Protein AF-A0A9E2MYI3-F1 (afdb_monomer)

Solvent-accessible surface area (backbone atoms only — not comparable to full-atom values): 7803 Å² total; per-residue (Å²): 130,59,29,40,35,38,33,32,34,48,13,27,78,49,72,63,44,48,52,52,50,54,51,47,65,74,38,48,89,79,29,52,48,37,41,36,25,9,64,45,58,77,42,52,39,56,53,55,33,52,78,67,75,42,50,68,44,79,36,90,41,32,63,81,67,79,95,44,71,67,46,52,48,50,22,28,54,52,51,34,52,48,46,69,73,67,62,41,61,31,40,39,23,27,46,71,66,26,36,47,43,46,35,54,32,26,62,79,68,72,35,45,55,44,69,51,87,66,73,74,78,79,74,58,95,58,56,75,65,59,48,53,51,51,51,50,53,48,59,63,44,49,82,57,80

Radius of gyration: 14.53 Å; Cα contacts (8 Å, |Δi|>4): 259; chains: 1; bounding box: 38×28×34 Å

Nearest PDB structures (foldseek):
  3ot5-assembly6_B-3  TM=6.988E-01  e=1.688E-05  Listeria monocytogenes EGD-e
  6y6g-assembly1_A  TM=6.464E-01  e=3.184E-03  Salmonella enterica subsp. enterica serovar Typhimurium str. LT2
  7ya2-assembly1_A  TM=6.350E-01  e=7.546E-03  Staphylococcus aureus subsp. aureus str. Newman
  7ya2-assembly1_F  TM=6.067E-01  e=2.754E-02  Staphylococcus aureus subsp. aureus str. Newman
  5h98-assembly1_A  TM=4.226E-01  e=2.239E-01  Geobacter metallireducens GS-15

Structure (mmCIF, N/CA/C/O backbone):
data_AF-A0A9E2MYI3-F1
#
_entry.id   AF-A0A9E2MYI3-F1
#
loop_
_atom_site.group_PDB
_atom_site.id
_atom_site.type_symbol
_atom_site.label_atom_id
_atom_site.label_alt_id
_atom_site.label_comp_id
_atom_site.label_asym_id
_atom_site.label_entity_id
_atom_site.label_seq_id
_atom_site.pdbx_PDB_ins_code
_atom_site.Cartn_x
_atom_site.Cartn_y
_atom_site.Cartn_z
_atom_site.occupancy
_atom_site.B_iso_or_equiv
_atom_site.auth_seq_id
_atom_site.auth_comp_id
_atom_site.auth_asym_id
_atom_site.auth_atom_id
_atom_site.pdbx_PDB_model_num
ATOM 1 N N . MET A 1 1 ? -13.065 3.740 16.887 1.00 69.31 1 MET A N 1
ATOM 2 C CA . MET A 1 1 ? -13.475 3.071 15.630 1.00 69.31 1 MET A CA 1
ATOM 3 C C . MET A 1 1 ? -12.284 2.277 15.106 1.00 69.31 1 MET A C 1
ATOM 5 O O . MET A 1 1 ? -11.173 2.769 15.255 1.00 69.31 1 MET A O 1
ATOM 9 N N . ARG A 1 2 ? -12.461 1.051 14.590 1.00 92.88 2 ARG A N 1
ATOM 10 C CA . ARG A 1 2 ? -11.326 0.261 14.070 1.00 92.88 2 ARG A CA 1
ATOM 11 C C . ARG A 1 2 ? -10.894 0.809 12.697 1.00 92.88 2 ARG A C 1
ATOM 13 O O . ARG A 1 2 ? -11.771 1.112 11.889 1.00 92.88 2 ARG A O 1
ATOM 20 N N . LYS A 1 3 ? -9.586 0.930 12.441 1.00 98.12 3 LYS A N 1
ATOM 21 C CA . LYS A 1 3 ? -9.013 1.465 11.189 1.00 98.12 3 LYS A CA 1
ATOM 22 C C . LYS A 1 3 ? -8.354 0.376 10.341 1.00 98.12 3 LYS A C 1
ATOM 24 O O . LYS A 1 3 ? -7.614 -0.454 10.877 1.00 98.12 3 LYS A O 1
ATOM 29 N N . ILE A 1 4 ? -8.599 0.413 9.031 1.00 98.44 4 ILE A N 1
ATOM 30 C CA . ILE A 1 4 ? -8.013 -0.481 8.025 1.00 98.44 4 ILE A CA 1
ATOM 31 C C . ILE A 1 4 ? -7.248 0.363 7.003 1.00 98.44 4 ILE A C 1
ATOM 33 O O . ILE A 1 4 ? -7.798 1.312 6.440 1.00 98.44 4 ILE A O 1
ATOM 37 N N . ILE A 1 5 ? -5.989 0.002 6.747 1.00 98.69 5 ILE A N 1
ATOM 38 C CA . ILE A 1 5 ? -5.199 0.574 5.654 1.00 98.69 5 ILE A CA 1
ATOM 39 C C . ILE A 1 5 ? -5.010 -0.478 4.572 1.00 98.69 5 ILE A C 1
ATOM 41 O O . ILE A 1 5 ? -4.459 -1.542 4.842 1.00 98.69 5 ILE A O 1
ATOM 45 N N . TYR A 1 6 ? -5.409 -0.153 3.346 1.00 98.69 6 TYR A N 1
ATOM 46 C CA . TYR A 1 6 ? -5.087 -0.942 2.160 1.00 98.69 6 TYR A CA 1
ATOM 47 C C . TYR A 1 6 ? -3.873 -0.333 1.460 1.00 98.69 6 TYR A C 1
ATOM 49 O O . TYR A 1 6 ? -3.855 0.878 1.248 1.00 98.69 6 TYR A O 1
ATOM 57 N N . ILE A 1 7 ? -2.879 -1.136 1.071 1.00 98.50 7 ILE A N 1
ATOM 58 C CA . ILE A 1 7 ? -1.728 -0.658 0.283 1.00 98.50 7 ILE A CA 1
ATOM 59 C C . ILE A 1 7 ? -1.585 -1.453 -1.011 1.00 98.50 7 ILE A C 1
ATOM 61 O O . ILE A 1 7 ? -1.496 -2.679 -0.980 1.00 98.50 7 ILE A O 1
ATOM 65 N N . VAL A 1 8 ? -1.491 -0.747 -2.142 1.00 97.25 8 VAL A N 1
ATOM 66 C CA . VAL A 1 8 ? -1.198 -1.316 -3.468 1.00 97.25 8 VAL A CA 1
ATOM 67 C C . VAL A 1 8 ? -0.094 -0.523 -4.170 1.00 97.25 8 VAL A C 1
ATOM 69 O O . VAL A 1 8 ? -0.045 0.697 -4.078 1.00 97.25 8 VAL A O 1
ATOM 72 N N . THR A 1 9 ? 0.836 -1.184 -4.866 1.00 95.31 9 THR A N 1
ATOM 73 C CA . THR A 1 9 ? 2.027 -0.495 -5.401 1.00 95.31 9 THR A CA 1
ATOM 74 C C . THR A 1 9 ? 1.717 0.539 -6.478 1.00 95.31 9 THR A C 1
ATOM 76 O O . THR A 1 9 ? 2.373 1.570 -6.513 1.00 95.31 9 THR A O 1
ATOM 79 N N . GLN A 1 10 ? 0.731 0.302 -7.341 1.00 94.69 10 GLN A N 1
ATOM 80 C CA . GLN A 1 10 ? 0.407 1.202 -8.451 1.00 94.69 10 GLN A CA 1
ATOM 81 C C . GLN A 1 10 ? -1.014 1.743 -8.342 1.00 94.69 10 GLN A C 1
ATOM 83 O O . GLN A 1 10 ? -1.913 1.047 -7.870 1.00 94.69 10 GLN A O 1
ATOM 88 N N . SER A 1 11 ? -1.219 2.944 -8.872 1.00 95.75 11 SER A N 1
ATOM 89 C CA . SER A 1 11 ? -2.492 3.666 -8.916 1.00 95.75 11 SER A CA 1
ATOM 90 C C . SER A 1 11 ? -3.228 3.569 -10.261 1.00 95.75 11 SER A C 1
ATOM 92 O O . SER A 1 11 ? -4.238 4.254 -10.459 1.00 95.75 11 SER A O 1
ATOM 94 N N . GLU A 1 12 ? -2.765 2.711 -11.179 1.00 94.19 12 GLU A N 1
ATOM 95 C CA . GLU A 1 12 ? -3.552 2.328 -12.358 1.00 94.19 12 GLU A CA 1
ATOM 96 C C . GLU A 1 12 ? -4.856 1.643 -11.953 1.00 94.19 12 GLU A C 1
ATOM 98 O O . GLU A 1 12 ? -5.033 1.224 -10.811 1.00 94.19 12 GLU A O 1
ATOM 103 N N . PHE A 1 13 ? -5.794 1.520 -12.888 1.00 93.00 13 PHE A N 1
ATOM 104 C CA . PHE A 1 13 ? -7.040 0.816 -12.613 1.00 93.00 13 PHE A CA 1
ATOM 105 C C . PHE A 1 13 ? -7.059 -0.551 -13.295 1.00 93.00 13 PHE A C 1
ATOM 107 O O . PHE A 1 13 ? -7.563 -0.683 -14.408 1.00 93.00 13 PHE A O 1
ATOM 114 N N . GLY A 1 14 ? -6.487 -1.543 -12.605 1.00 90.50 14 GLY A N 1
ATOM 115 C CA . GLY A 1 14 ? -6.489 -2.958 -12.977 1.00 90.50 14 GLY A CA 1
ATOM 116 C C . GLY A 1 14 ? -7.207 -3.837 -11.945 1.00 90.50 14 GLY A C 1
ATOM 117 O O . GLY A 1 14 ? -7.930 -3.342 -11.078 1.00 90.50 14 GLY A O 1
ATOM 118 N N . GLY A 1 15 ? -7.006 -5.156 -12.027 1.00 90.62 15 GLY A N 1
ATOM 119 C CA . GLY A 1 15 ? -7.689 -6.134 -11.168 1.00 90.62 15 GLY A CA 1
ATOM 120 C C . GLY A 1 15 ? -7.427 -5.931 -9.671 1.00 90.62 15 GLY A C 1
ATOM 121 O O . GLY A 1 15 ? -8.374 -5.857 -8.888 1.00 90.62 15 GLY A O 1
ATOM 122 N N . ALA A 1 16 ? -6.161 -5.752 -9.282 1.00 93.25 16 ALA A N 1
ATOM 123 C CA . ALA A 1 16 ? -5.786 -5.533 -7.884 1.00 93.25 16 ALA A CA 1
ATOM 124 C C . ALA A 1 16 ? -6.410 -4.248 -7.314 1.00 93.25 16 ALA A C 1
ATOM 126 O O . ALA A 1 16 ? -6.957 -4.254 -6.214 1.00 93.25 16 ALA A O 1
ATOM 127 N N . GLN A 1 17 ? -6.373 -3.149 -8.070 1.00 96.38 17 GLN A N 1
ATOM 128 C CA . GLN A 1 17 ? -6.908 -1.856 -7.641 1.00 96.38 17 GLN A CA 1
ATOM 129 C C . GLN A 1 17 ? -8.435 -1.834 -7.626 1.00 96.38 17 GLN A C 1
ATOM 131 O O . GLN A 1 17 ? -9.021 -1.209 -6.743 1.00 96.38 17 GLN A O 1
ATOM 136 N N . LYS A 1 18 ? -9.088 -2.550 -8.553 1.00 96.69 18 LYS A N 1
ATOM 137 C CA . LYS A 1 18 ? -10.533 -2.782 -8.494 1.00 96.69 18 LYS A CA 1
ATOM 138 C C . LYS A 1 18 ? -10.899 -3.528 -7.210 1.00 96.69 18 LYS A C 1
ATOM 140 O O . LYS A 1 18 ? -11.776 -3.072 -6.491 1.00 96.69 18 LYS A O 1
ATOM 145 N N . ASN A 1 19 ? -10.186 -4.606 -6.880 1.00 96.94 19 ASN A N 1
ATOM 146 C CA . ASN A 1 19 ? -10.433 -5.350 -5.647 1.00 96.94 19 ASN A CA 1
ATOM 147 C C . ASN A 1 19 ? -10.247 -4.481 -4.389 1.00 96.94 19 ASN A C 1
ATOM 149 O O . ASN A 1 19 ? -11.099 -4.509 -3.507 1.00 96.94 19 ASN A O 1
ATOM 153 N N . VAL A 1 20 ? -9.189 -3.662 -4.331 1.00 97.94 20 VAL A N 1
ATOM 154 C CA . VAL A 1 20 ? -8.987 -2.692 -3.237 1.00 97.94 20 VAL A CA 1
ATOM 155 C C . VAL A 1 20 ? -10.154 -1.707 -3.136 1.00 97.94 20 VAL A C 1
ATOM 157 O O . VAL A 1 20 ? -10.637 -1.449 -2.037 1.00 97.94 20 VAL A O 1
ATOM 160 N N . LEU A 1 21 ? -10.623 -1.163 -4.264 1.00 98.44 21 LEU A N 1
ATOM 161 C CA . LEU A 1 21 ? -11.760 -0.240 -4.288 1.00 98.44 21 LEU A CA 1
ATOM 162 C C . LEU A 1 21 ? -13.046 -0.912 -3.788 1.00 98.44 21 LEU A C 1
ATOM 164 O O . LEU A 1 21 ? -13.734 -0.338 -2.946 1.00 98.44 21 LEU A O 1
ATOM 168 N N . ASP A 1 22 ? -13.346 -2.119 -4.270 1.00 98.31 22 ASP A N 1
ATOM 169 C CA . ASP A 1 22 ? -14.543 -2.874 -3.889 1.00 98.31 22 ASP A CA 1
ATOM 170 C C . ASP A 1 22 ? -14.545 -3.169 -2.375 1.00 98.31 22 ASP A C 1
ATOM 172 O O . ASP A 1 22 ? -15.548 -2.941 -1.694 1.00 98.31 22 ASP A O 1
ATOM 176 N N . LEU A 1 23 ? -13.397 -3.582 -1.820 1.00 98.06 23 LEU A N 1
ATOM 177 C CA . LEU A 1 23 ? -13.220 -3.778 -0.376 1.00 98.06 23 LEU A CA 1
ATOM 178 C C . LEU A 1 23 ? -13.403 -2.469 0.397 1.00 98.06 23 LEU A C 1
ATOM 180 O O . LEU A 1 23 ? -14.153 -2.419 1.373 1.00 98.06 23 LEU A O 1
ATOM 184 N N . ALA A 1 24 ? -12.758 -1.391 -0.048 1.00 98.25 24 ALA A N 1
ATOM 185 C CA . ALA A 1 24 ? -12.860 -0.102 0.617 1.00 98.25 24 ALA A CA 1
ATOM 186 C C . ALA A 1 24 ? -14.311 0.416 0.642 1.00 98.25 24 ALA A C 1
ATOM 188 O O . ALA A 1 24 ? -14.767 0.903 1.676 1.00 98.25 24 ALA A O 1
ATOM 189 N N . ILE A 1 25 ? -15.071 0.245 -0.448 1.00 98.31 25 ILE A N 1
ATOM 190 C CA . ILE A 1 25 ? -16.501 0.585 -0.504 1.00 98.31 25 ILE A CA 1
ATOM 191 C C . ILE A 1 25 ? -17.314 -0.272 0.470 1.00 98.31 25 ILE A C 1
ATOM 193 O O . ILE A 1 25 ? -18.142 0.270 1.204 1.00 98.31 25 ILE A O 1
ATOM 197 N N . ALA A 1 26 ? -17.075 -1.585 0.505 1.00 98.00 26 ALA A N 1
ATOM 198 C CA . ALA A 1 26 ? -17.812 -2.501 1.372 1.00 98.00 26 ALA A CA 1
ATOM 199 C C . ALA A 1 26 ? -17.608 -2.198 2.869 1.00 98.00 26 ALA A C 1
ATOM 201 O O . ALA A 1 26 ? -18.528 -2.370 3.672 1.00 98.00 26 ALA A O 1
ATOM 202 N N . PHE A 1 27 ? -16.418 -1.721 3.250 1.00 97.19 27 PHE A N 1
ATOM 203 C CA . PHE A 1 27 ? -16.039 -1.541 4.653 1.00 97.19 27 PHE A CA 1
ATOM 204 C C . PHE A 1 27 ? -16.086 -0.095 5.171 1.00 97.19 27 PHE A C 1
ATOM 206 O O . PHE A 1 27 ? -16.110 0.083 6.392 1.00 97.19 27 PHE A O 1
ATOM 213 N N . LYS A 1 28 ? -16.183 0.932 4.310 1.00 96.00 28 LYS A N 1
ATOM 214 C CA . LYS A 1 28 ? -16.134 2.355 4.729 1.00 96.00 28 LYS A CA 1
ATOM 215 C C . LYS A 1 28 ? -17.211 2.789 5.731 1.00 96.00 28 LYS A C 1
ATOM 217 O O . LYS A 1 28 ? -17.005 3.743 6.465 1.00 96.00 28 LYS A O 1
ATOM 222 N N . ASN A 1 29 ? -18.353 2.095 5.780 1.00 95.88 29 ASN A N 1
ATOM 223 C CA . ASN A 1 29 ? -19.441 2.405 6.722 1.00 95.88 29 ASN A CA 1
ATOM 224 C C . ASN A 1 29 ? -19.284 1.700 8.082 1.00 95.88 29 ASN A C 1
ATOM 226 O O . ASN A 1 29 ? -20.076 1.930 8.991 1.00 95.88 29 ASN A O 1
ATOM 230 N N . ARG A 1 30 ? -18.304 0.797 8.216 1.00 96.38 30 ARG A N 1
ATOM 231 C CA . ARG A 1 30 ? -18.057 -0.004 9.431 1.00 96.38 30 ARG A CA 1
ATOM 232 C C . ARG A 1 30 ? -16.691 0.279 10.058 1.00 96.38 30 ARG A C 1
ATOM 234 O O . ARG A 1 30 ? -16.499 0.028 11.247 1.00 96.38 30 ARG A O 1
ATOM 241 N N . TYR A 1 31 ? -15.749 0.775 9.264 1.00 97.44 31 TYR A N 1
ATOM 242 C CA . TYR A 1 31 ? -14.361 1.004 9.644 1.00 97.44 31 TYR A CA 1
ATOM 243 C C . TYR A 1 31 ? -13.875 2.348 9.110 1.00 97.44 31 TYR A C 1
ATOM 245 O O . TYR A 1 31 ? -14.356 2.826 8.086 1.00 97.44 31 TYR A O 1
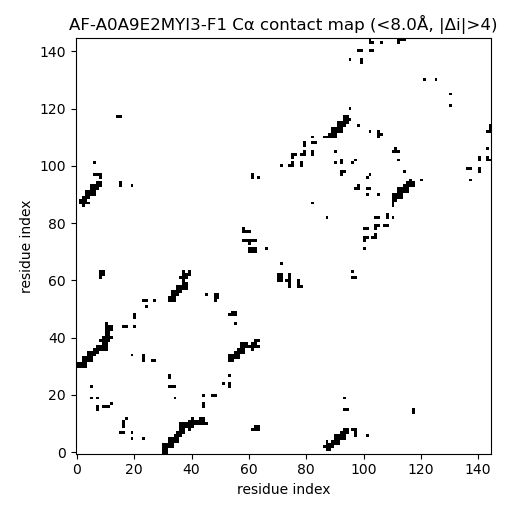ATOM 253 N N . ASP A 1 32 ? -12.874 2.921 9.776 1.00 97.88 32 ASP A N 1
ATOM 254 C CA . ASP A 1 32 ? -12.102 4.019 9.195 1.00 97.88 32 ASP A CA 1
ATOM 255 C C . ASP A 1 32 ? -11.179 3.429 8.121 1.00 97.88 32 ASP A C 1
ATOM 257 O O . ASP A 1 32 ? -10.269 2.657 8.437 1.00 97.88 32 ASP A O 1
ATOM 261 N N . VAL A 1 33 ? -11.465 3.709 6.851 1.00 98.44 33 VAL A N 1
ATOM 262 C CA . VAL A 1 33 ? -10.757 3.122 5.711 1.00 98.44 33 VAL A CA 1
ATOM 263 C C . VAL A 1 33 ? -9.862 4.163 5.057 1.00 98.44 33 VAL A C 1
ATOM 265 O O . VAL A 1 33 ? -10.334 5.216 4.628 1.00 98.44 33 VAL A O 1
ATOM 268 N N . LEU A 1 34 ? -8.584 3.815 4.904 1.00 98.69 34 LEU A N 1
ATOM 269 C CA . LEU A 1 34 ? -7.612 4.567 4.118 1.00 98.69 34 LEU A CA 1
ATOM 270 C C . LEU A 1 34 ? -6.983 3.656 3.061 1.00 98.69 34 LEU A C 1
ATOM 272 O O . LEU A 1 34 ? -6.522 2.557 3.364 1.00 98.69 34 LEU A O 1
ATOM 276 N N . VAL A 1 35 ? -6.915 4.131 1.820 1.00 98.75 35 VAL A N 1
ATOM 277 C CA . VAL A 1 35 ? -6.218 3.430 0.734 1.00 98.75 35 VAL A CA 1
ATOM 278 C C . VAL A 1 35 ? -4.953 4.189 0.352 1.00 98.75 35 VAL A C 1
ATOM 280 O O . VAL A 1 35 ? -5.010 5.354 -0.034 1.00 98.75 35 VAL A O 1
ATOM 283 N N . ALA A 1 36 ? -3.801 3.532 0.424 1.00 98.62 36 ALA A N 1
ATOM 284 C CA . ALA A 1 36 ? -2.526 4.096 0.019 1.00 98.62 36 ALA A CA 1
ATOM 285 C C . ALA A 1 36 ? -1.993 3.420 -1.250 1.00 98.62 36 ALA A C 1
ATOM 287 O O . ALA A 1 36 ? -2.024 2.195 -1.374 1.00 98.62 36 ALA A O 1
ATOM 288 N N . ALA A 1 37 ? -1.488 4.208 -2.199 1.00 98.31 37 ALA A N 1
ATOM 289 C CA . ALA A 1 37 ? -0.873 3.655 -3.401 1.00 98.31 37 ALA A CA 1
ATOM 290 C C . ALA A 1 37 ? 0.293 4.488 -3.921 1.00 98.31 37 ALA A C 1
ATOM 292 O O . ALA A 1 37 ? 0.397 5.680 -3.636 1.00 98.31 37 ALA A O 1
ATOM 293 N N . GLY A 1 38 ? 1.170 3.853 -4.695 1.00 97.06 38 GLY A N 1
ATOM 294 C CA . GLY A 1 38 ? 2.244 4.545 -5.395 1.00 97.06 38 GLY A CA 1
ATOM 295 C C . GLY A 1 38 ? 1.747 5.421 -6.553 1.00 97.06 38 GLY A C 1
ATOM 296 O O . GLY A 1 38 ? 0.651 5.209 -7.078 1.00 97.06 38 GLY A O 1
ATOM 297 N N . PRO A 1 39 ? 2.550 6.403 -6.992 1.00 95.06 39 PRO A N 1
ATOM 298 C CA . PRO A 1 39 ? 2.199 7.330 -8.072 1.00 95.06 39 PRO A CA 1
ATOM 299 C C . PRO A 1 39 ? 2.186 6.687 -9.467 1.00 95.06 39 PRO A C 1
ATOM 301 O O . PRO A 1 39 ? 1.603 7.245 -10.393 1.00 95.06 39 PRO A O 1
ATOM 304 N N . ASP A 1 40 ? 2.824 5.530 -9.644 1.00 94.12 40 ASP A N 1
ATOM 305 C CA . ASP A 1 40 ? 2.912 4.871 -10.949 1.00 94.12 40 ASP A CA 1
ATOM 306 C C . ASP A 1 40 ? 1.525 4.373 -11.390 1.00 94.12 40 ASP A C 1
ATOM 308 O O . ASP A 1 40 ? 0.777 3.831 -10.578 1.00 94.12 40 ASP A O 1
ATOM 312 N N . GLY A 1 41 ? 1.185 4.510 -12.676 1.00 90.00 41 GLY A N 1
ATOM 313 C CA . GLY A 1 41 ? -0.115 4.074 -13.214 1.00 90.00 41 GLY A CA 1
ATOM 314 C C . GLY A 1 41 ? -1.169 5.178 -13.388 1.00 90.00 41 GLY A C 1
ATOM 315 O O . GLY A 1 41 ? -2.327 4.889 -13.677 1.00 90.00 41 GLY A O 1
ATOM 316 N N . GLY A 1 42 ? -0.788 6.4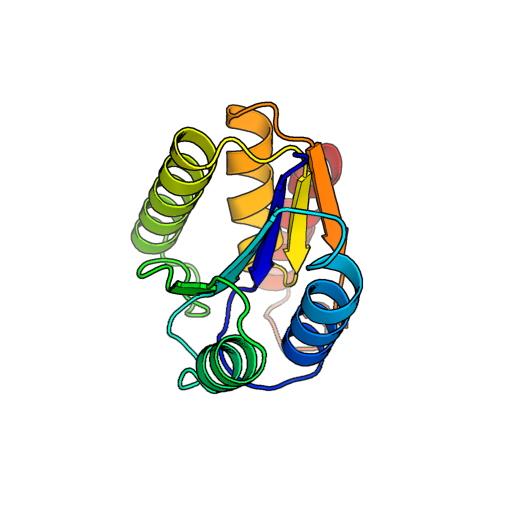50 -13.246 1.00 92.44 42 GLY A N 1
ATOM 317 C CA . GLY A 1 42 ? -1.610 7.581 -13.694 1.00 92.44 42 GLY A CA 1
ATOM 318 C C . GLY A 1 42 ? -2.786 7.955 -12.784 1.00 92.44 42 GLY A C 1
ATOM 319 O O . GLY A 1 42 ? -3.653 8.716 -13.203 1.00 92.44 42 GLY A O 1
ATOM 320 N N . GLY A 1 43 ? -2.851 7.442 -11.550 1.00 95.50 43 GLY A N 1
ATOM 321 C CA . GLY A 1 43 ? -3.738 7.976 -10.507 1.00 95.50 43 GLY A CA 1
ATOM 322 C C . GLY A 1 43 ? -5.234 7.672 -10.653 1.00 95.50 43 GLY A C 1
ATOM 323 O O . GLY A 1 43 ? -6.041 8.189 -9.877 1.00 95.50 43 GLY A O 1
ATOM 324 N N . LYS A 1 44 ? -5.646 6.826 -11.607 1.00 97.44 44 LYS A N 1
ATOM 325 C CA . LYS A 1 44 ? -7.068 6.510 -11.850 1.00 97.44 44 LYS A CA 1
ATOM 326 C C . LYS A 1 44 ? -7.747 5.857 -10.638 1.00 97.44 44 LYS A C 1
ATOM 328 O O . LYS A 1 44 ? -8.941 6.078 -10.425 1.00 97.44 44 LYS A O 1
ATOM 333 N N . LEU A 1 45 ? -7.000 5.103 -9.827 1.00 98.12 45 LEU A N 1
ATOM 334 C CA . LEU A 1 45 ? -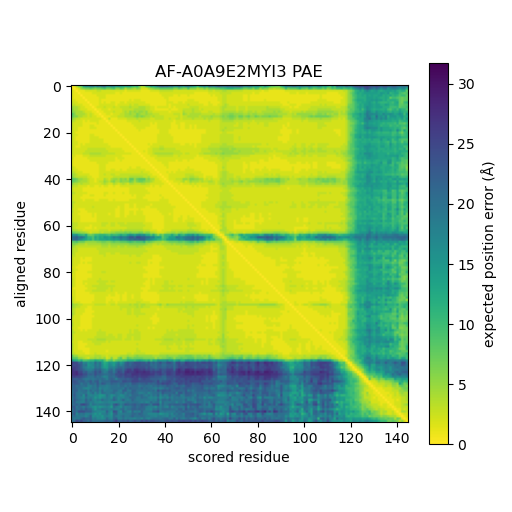7.474 4.590 -8.539 1.00 98.12 45 LEU A CA 1
ATOM 335 C C . LEU A 1 45 ? -7.874 5.729 -7.584 1.00 98.12 45 LEU A C 1
ATOM 337 O O . LEU A 1 45 ? -8.972 5.693 -7.036 1.00 98.12 45 LEU A O 1
ATOM 341 N N . PHE A 1 46 ? -7.034 6.758 -7.423 1.00 98.25 46 PHE A N 1
ATOM 342 C CA . PHE A 1 46 ? -7.312 7.882 -6.516 1.00 98.25 46 PHE A CA 1
ATOM 343 C C . PHE A 1 46 ? -8.569 8.644 -6.914 1.00 98.25 46 PHE A C 1
ATOM 345 O O . PHE A 1 46 ? -9.386 8.961 -6.053 1.00 98.25 46 PHE A O 1
ATOM 352 N N . LYS A 1 47 ? -8.775 8.854 -8.221 1.00 98.00 47 LYS A N 1
ATOM 353 C CA . LYS A 1 47 ? -10.008 9.465 -8.729 1.00 98.00 47 LYS A CA 1
ATOM 354 C C . LYS A 1 47 ? -11.243 8.672 -8.292 1.00 98.00 47 LYS A C 1
ATOM 356 O O . LYS A 1 47 ? -12.152 9.235 -7.699 1.00 98.00 47 LYS A O 1
ATOM 361 N N . ARG A 1 48 ? -11.240 7.348 -8.484 1.00 98.12 48 ARG A N 1
ATOM 362 C CA . ARG A 1 48 ? -12.376 6.497 -8.089 1.00 98.12 48 ARG A CA 1
ATOM 363 C C . ARG A 1 48 ? -12.594 6.436 -6.579 1.00 98.12 48 ARG A C 1
ATOM 365 O O . ARG A 1 48 ? -13.738 6.342 -6.142 1.00 98.12 48 ARG A O 1
ATOM 372 N N . LEU A 1 49 ? -11.525 6.477 -5.785 1.00 98.44 49 LEU A N 1
ATOM 373 C CA . LEU A 1 49 ? -11.626 6.558 -4.326 1.00 98.44 49 LEU A CA 1
ATOM 374 C C . LEU A 1 49 ? -12.268 7.883 -3.899 1.00 98.44 49 LEU A C 1
ATOM 376 O O . LEU A 1 49 ? -13.179 7.873 -3.071 1.00 98.44 49 LEU A O 1
ATOM 380 N N . ALA A 1 50 ? -11.857 8.996 -4.515 1.00 98.06 50 ALA A N 1
ATOM 381 C CA . ALA A 1 50 ? -12.443 10.314 -4.284 1.00 98.06 50 ALA A CA 1
ATOM 382 C C . ALA A 1 50 ? -13.932 10.359 -4.669 1.00 98.06 50 ALA A C 1
ATOM 384 O O . ALA A 1 50 ? -14.749 10.776 -3.849 1.00 98.06 50 ALA A O 1
ATOM 385 N N . ASP A 1 51 ? -14.299 9.835 -5.846 1.00 98.12 51 ASP A N 1
ATOM 386 C CA . ASP A 1 51 ? -15.696 9.741 -6.308 1.00 98.12 51 ASP A CA 1
ATOM 387 C C . ASP A 1 51 ? -16.578 8.955 -5.312 1.00 98.12 51 ASP A C 1
ATOM 389 O O . ASP A 1 51 ? -17.768 9.225 -5.15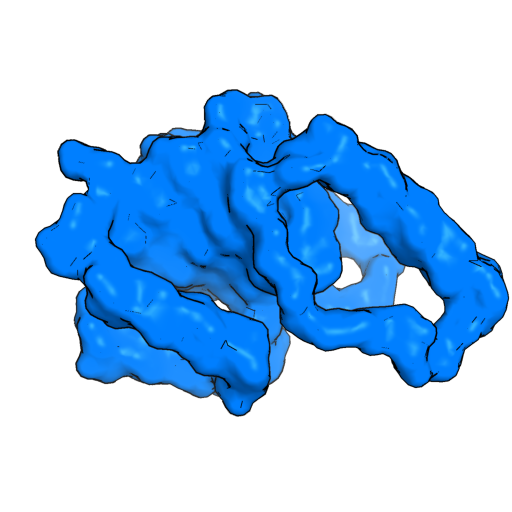5 1.00 98.12 51 ASP A O 1
ATOM 393 N N . ASN A 1 52 ? -15.981 8.004 -4.583 1.00 97.88 52 ASN A N 1
ATOM 394 C CA . ASN A 1 52 ? -16.648 7.189 -3.566 1.00 97.88 52 ASN A CA 1
ATOM 395 C C . ASN A 1 52 ? -16.519 7.730 -2.131 1.00 97.88 52 ASN A C 1
ATOM 397 O O . ASN A 1 52 ? -16.978 7.058 -1.196 1.00 97.88 52 ASN A O 1
ATOM 401 N N . LYS A 1 53 ? -15.935 8.923 -1.945 1.00 97.88 53 LYS A N 1
ATOM 402 C CA . LYS A 1 53 ? -15.679 9.563 -0.641 1.00 97.88 53 LYS A CA 1
ATOM 403 C C . LYS A 1 53 ? -14.855 8.681 0.309 1.00 97.88 53 LYS A C 1
ATOM 405 O O . LYS A 1 53 ? -15.156 8.584 1.495 1.00 97.88 53 LYS A O 1
ATOM 410 N N . ILE A 1 54 ? -13.848 7.994 -0.225 1.00 98.25 54 ILE A N 1
ATOM 411 C CA . ILE A 1 54 ? -12.921 7.156 0.544 1.00 98.25 54 ILE A CA 1
ATOM 412 C C . ILE A 1 54 ? -11.611 7.917 0.733 1.00 98.25 54 ILE A C 1
ATOM 414 O O . ILE A 1 54 ? -11.074 8.472 -0.227 1.00 98.25 54 ILE A O 1
ATOM 418 N N . ASN A 1 55 ? -11.077 7.913 1.957 1.00 98.12 55 ASN A N 1
ATOM 419 C CA . ASN A 1 55 ? -9.782 8.522 2.237 1.00 98.12 55 ASN A CA 1
ATOM 420 C C . ASN A 1 55 ? -8.682 7.782 1.477 1.00 98.12 55 ASN A C 1
ATOM 422 O O . ASN A 1 55 ? -8.613 6.548 1.478 1.00 98.12 55 ASN A O 1
ATOM 426 N N . TRP A 1 56 ? -7.782 8.537 0.858 1.00 98.56 56 TRP A N 1
ATOM 427 C CA . TRP A 1 56 ? -6.665 7.968 0.125 1.00 98.56 56 TRP A CA 1
ATOM 428 C C . TRP A 1 56 ? -5.384 8.764 0.334 1.00 98.56 56 TRP A C 1
ATOM 430 O O . TRP A 1 56 ? -5.410 9.938 0.704 1.00 98.56 56 TRP A O 1
ATOM 440 N N . ARG A 1 57 ? -4.244 8.109 0.106 1.00 98.38 57 ARG A N 1
ATOM 441 C CA . ARG A 1 57 ? -2.930 8.745 0.182 1.00 98.38 57 ARG A CA 1
ATOM 442 C C . ARG A 1 57 ? -2.001 8.228 -0.904 1.00 98.38 57 ARG A C 1
ATOM 444 O O . ARG A 1 57 ? -1.852 7.026 -1.099 1.00 98.38 57 ARG A O 1
ATOM 451 N N . GLN A 1 58 ? -1.334 9.145 -1.588 1.00 98.38 58 GLN A N 1
ATOM 452 C CA . GLN A 1 58 ? -0.265 8.778 -2.504 1.00 98.38 58 GLN A CA 1
ATOM 453 C C . GLN A 1 58 ? 1.048 8.604 -1.727 1.00 98.38 58 GLN A C 1
ATOM 455 O O . GLN A 1 58 ? 1.435 9.492 -0.968 1.00 98.38 58 GLN A O 1
ATOM 460 N N . LEU A 1 59 ? 1.718 7.470 -1.928 1.00 97.81 59 LEU A N 1
ATOM 461 C CA . LEU A 1 59 ? 3.032 7.136 -1.373 1.00 97.81 59 LEU A CA 1
ATOM 462 C C . LEU A 1 59 ? 4.101 7.447 -2.417 1.00 97.81 59 LEU A C 1
ATOM 464 O O . LEU A 1 59 ? 4.229 6.727 -3.405 1.00 97.81 59 LEU A O 1
ATOM 468 N N . LYS A 1 60 ? 4.849 8.533 -2.231 1.00 96.44 60 LYS A N 1
ATOM 469 C CA . LYS A 1 60 ? 5.800 9.072 -3.213 1.00 96.44 60 LYS A CA 1
ATOM 470 C C . LYS A 1 60 ? 6.863 8.052 -3.641 1.00 96.44 60 LYS A C 1
ATOM 472 O O . LYS A 1 60 ? 7.279 8.062 -4.808 1.00 96.44 60 LYS A O 1
ATOM 477 N N . TRP A 1 61 ? 7.306 7.212 -2.707 1.00 96.31 61 TRP A N 1
ATOM 478 C CA . TRP A 1 61 ? 8.455 6.319 -2.873 1.00 96.31 61 TRP A CA 1
ATOM 479 C C . TRP A 1 61 ? 8.072 4.868 -3.149 1.00 96.31 61 TRP A C 1
ATOM 481 O O . TRP A 1 61 ? 8.922 4.087 -3.570 1.00 96.31 61 TRP A O 1
ATOM 491 N N . LEU A 1 62 ? 6.798 4.502 -2.997 1.00 95.56 62 LEU A N 1
ATOM 492 C CA . LEU A 1 62 ? 6.324 3.182 -3.399 1.00 95.56 62 LEU A CA 1
ATOM 493 C C . LEU A 1 62 ? 6.230 3.115 -4.930 1.00 95.56 62 LEU A C 1
ATOM 495 O O . LEU A 1 62 ? 5.225 3.496 -5.522 1.00 95.56 62 LEU A O 1
ATOM 499 N N . ARG A 1 63 ? 7.301 2.658 -5.579 1.00 93.62 63 ARG A N 1
ATOM 500 C CA . ARG A 1 63 ? 7.420 2.580 -7.043 1.00 93.62 63 ARG A CA 1
ATOM 501 C C . ARG A 1 63 ? 7.432 1.131 -7.524 1.00 93.62 63 ARG A C 1
ATOM 503 O O . ARG A 1 63 ? 7.900 0.237 -6.817 1.00 93.62 63 ARG A O 1
ATOM 510 N N . ARG A 1 64 ? 6.938 0.888 -8.742 1.00 86.31 64 ARG A N 1
ATOM 511 C CA . ARG A 1 64 ? 7.025 -0.426 -9.409 1.00 86.31 64 ARG A CA 1
ATOM 512 C C . ARG A 1 64 ? 8.400 -0.687 -10.024 1.00 86.31 64 ARG A C 1
ATOM 514 O O . ARG A 1 64 ? 8.739 -1.854 -10.203 1.00 86.31 64 ARG A O 1
ATOM 521 N N . SER A 1 65 ? 9.142 0.364 -10.379 1.00 77.88 65 SER A N 1
ATOM 522 C CA . SER A 1 65 ? 10.413 0.299 -11.115 1.00 77.88 65 SER A CA 1
ATOM 523 C C . SER A 1 65 ? 11.404 -0.741 -10.568 1.00 77.88 65 SER A C 1
ATOM 525 O O . SER A 1 65 ? 11.344 -1.123 -9.398 1.00 77.88 65 SER A O 1
ATOM 527 N N . ALA A 1 66 ? 12.326 -1.189 -11.432 1.00 60.81 66 ALA A N 1
ATOM 528 C CA . ALA A 1 66 ? 13.346 -2.192 -11.115 1.00 60.81 66 ALA A CA 1
ATOM 529 C C . ALA A 1 66 ? 14.068 -1.892 -9.789 1.00 60.81 66 ALA A C 1
ATOM 531 O O . ALA A 1 66 ? 14.292 -0.730 -9.456 1.00 60.81 66 ALA A O 1
ATOM 532 N N . ALA A 1 67 ? 14.391 -2.955 -9.043 1.00 68.12 67 ALA A N 1
ATOM 533 C CA . ALA A 1 67 ? 14.855 -2.926 -7.655 1.00 68.12 67 ALA A CA 1
ATOM 534 C C . ALA A 1 67 ? 15.955 -1.878 -7.412 1.00 68.12 67 ALA A C 1
ATOM 536 O O . ALA A 1 67 ? 17.132 -2.122 -7.669 1.00 68.12 67 ALA A O 1
ATOM 537 N N . ASN A 1 68 ? 15.553 -0.713 -6.902 1.00 86.06 68 ASN A N 1
ATOM 538 C CA . ASN A 1 68 ? 16.446 0.342 -6.452 1.00 86.06 68 ASN A CA 1
ATOM 539 C C . ASN A 1 68 ? 16.400 0.356 -4.917 1.00 86.06 68 ASN A C 1
ATOM 541 O O . ASN A 1 68 ? 15.387 0.786 -4.355 1.00 86.06 68 ASN A O 1
ATOM 545 N N . PRO A 1 69 ? 17.473 -0.088 -4.235 1.00 88.50 69 PRO A N 1
ATOM 546 C CA . PRO A 1 69 ? 17.493 -0.200 -2.779 1.00 88.50 69 PRO A CA 1
ATOM 547 C C . PRO A 1 69 ? 17.181 1.109 -2.051 1.00 88.50 69 PRO A C 1
ATOM 549 O O . PRO A 1 69 ? 16.519 1.087 -1.018 1.00 88.50 69 PRO A O 1
ATOM 552 N N . PHE A 1 70 ? 17.610 2.252 -2.596 1.00 92.81 70 PHE A N 1
ATOM 553 C CA . PHE A 1 70 ? 17.348 3.556 -1.991 1.00 92.81 70 PHE A CA 1
ATOM 554 C C . PHE A 1 70 ? 15.863 3.928 -2.076 1.00 92.81 70 PHE A C 1
ATOM 556 O O . PHE A 1 70 ? 15.272 4.344 -1.082 1.00 92.81 70 PHE A O 1
ATOM 563 N N . ILE A 1 71 ? 15.233 3.727 -3.239 1.00 93.38 71 ILE A N 1
ATOM 564 C CA . ILE A 1 71 ? 13.795 3.988 -3.418 1.00 93.38 71 ILE A CA 1
ATOM 565 C C . ILE A 1 71 ? 12.969 3.046 -2.538 1.00 93.38 71 ILE A C 1
ATOM 567 O O . ILE A 1 71 ? 12.039 3.494 -1.873 1.00 93.38 71 ILE A O 1
ATOM 571 N N . ASP A 1 72 ? 13.335 1.764 -2.493 1.00 93.75 72 ASP A N 1
ATOM 572 C CA . ASP A 1 72 ? 12.653 0.771 -1.662 1.00 93.75 72 ASP A CA 1
ATOM 573 C C . ASP A 1 72 ? 12.792 1.093 -0.162 1.00 93.75 72 ASP A C 1
ATOM 575 O O . ASP A 1 72 ? 11.812 0.994 0.578 1.00 93.75 72 ASP A O 1
ATOM 579 N N . PHE A 1 73 ? 13.968 1.550 0.285 1.00 95.19 73 PHE A N 1
ATOM 580 C CA . PHE A 1 73 ? 14.178 2.011 1.660 1.00 95.19 73 PHE A CA 1
ATOM 581 C C . PHE A 1 73 ? 13.329 3.245 1.988 1.00 95.19 73 PHE A C 1
ATOM 583 O O . PHE A 1 73 ? 12.641 3.268 3.008 1.00 95.19 73 PHE A O 1
ATOM 590 N N . MET A 1 74 ? 13.299 4.244 1.102 1.00 97.50 74 MET A N 1
ATOM 591 C CA . MET A 1 74 ? 12.439 5.418 1.280 1.00 97.50 74 MET A CA 1
ATOM 592 C C . MET A 1 74 ? 10.950 5.041 1.286 1.00 97.50 74 MET A C 1
ATOM 594 O O . MET A 1 74 ? 10.181 5.600 2.067 1.00 97.50 74 MET A O 1
ATOM 598 N N . GLY A 1 75 ? 10.548 4.057 0.476 1.00 96.94 75 GLY A N 1
ATOM 599 C CA . GLY A 1 75 ? 9.200 3.489 0.480 1.00 96.94 75 GLY A CA 1
ATOM 600 C C . GLY A 1 75 ? 8.858 2.803 1.801 1.00 96.94 75 GLY A C 1
ATOM 601 O O . GLY A 1 75 ? 7.771 3.012 2.336 1.00 96.94 75 GLY A O 1
ATOM 602 N N . LEU A 1 76 ? 9.794 2.039 2.372 1.00 97.69 76 LEU A N 1
ATOM 603 C CA . LEU A 1 76 ? 9.633 1.442 3.697 1.00 97.69 76 LEU A CA 1
ATOM 604 C C . LEU A 1 76 ? 9.451 2.511 4.779 1.00 97.69 76 LEU A C 1
ATOM 606 O O . LEU A 1 76 ? 8.514 2.413 5.568 1.00 97.69 76 LEU A O 1
ATOM 610 N N . VAL A 1 77 ? 10.315 3.532 4.805 1.00 98.25 77 VAL A N 1
ATOM 611 C CA . VAL A 1 77 ? 10.235 4.639 5.776 1.00 98.25 77 VAL A CA 1
ATOM 612 C C . VAL A 1 77 ? 8.910 5.393 5.637 1.00 98.25 77 VAL A C 1
ATOM 614 O O . VAL A 1 77 ? 8.280 5.732 6.639 1.00 98.25 77 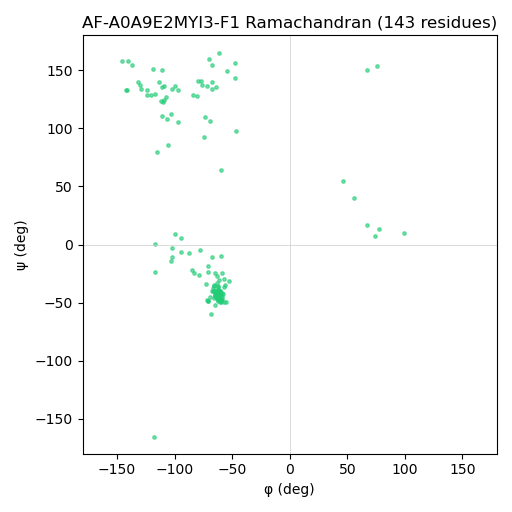VAL A O 1
ATOM 617 N N . GLU A 1 78 ? 8.447 5.616 4.407 1.00 98.31 78 GLU A N 1
ATOM 618 C CA . GLU A 1 78 ? 7.171 6.279 4.138 1.00 98.31 78 GLU A CA 1
ATOM 619 C C . GLU A 1 78 ? 5.976 5.458 4.649 1.00 98.31 78 GLU A C 1
ATOM 621 O O . GLU A 1 78 ? 5.093 6.008 5.315 1.00 98.31 78 GLU A O 1
ATOM 626 N N . ILE A 1 79 ? 5.965 4.142 4.405 1.00 98.56 79 ILE A N 1
ATOM 627 C CA . ILE A 1 79 ? 4.931 3.247 4.943 1.00 98.56 79 ILE A CA 1
ATOM 628 C C . ILE A 1 79 ? 5.014 3.203 6.473 1.00 98.56 79 ILE A C 1
ATOM 630 O O . ILE A 1 79 ? 3.988 3.306 7.138 1.00 98.56 79 ILE A O 1
ATOM 634 N N . LEU A 1 80 ? 6.211 3.115 7.055 1.00 98.50 80 LEU A N 1
ATOM 635 C CA . LEU A 1 80 ? 6.396 3.106 8.507 1.00 98.50 80 LEU A CA 1
ATOM 636 C C . LEU A 1 80 ? 5.828 4.378 9.151 1.00 98.50 80 LEU A C 1
ATOM 638 O O . LEU A 1 80 ? 5.055 4.301 10.106 1.00 98.50 80 LEU A O 1
ATOM 642 N N . SER A 1 81 ? 6.146 5.543 8.583 1.00 98.50 81 SER A N 1
ATOM 643 C CA . SER A 1 81 ? 5.605 6.832 9.019 1.00 98.50 81 SER A CA 1
ATOM 644 C C . SER A 1 81 ? 4.077 6.866 8.930 1.00 98.50 81 SER A C 1
ATOM 646 O O . SER A 1 81 ? 3.413 7.340 9.857 1.00 98.50 81 SER A O 1
ATOM 648 N N . LEU A 1 82 ? 3.504 6.314 7.853 1.00 98.56 82 LEU A N 1
ATOM 649 C CA . LEU A 1 82 ? 2.056 6.185 7.707 1.00 98.56 82 LEU A CA 1
ATOM 650 C C . LEU A 1 82 ? 1.448 5.344 8.835 1.00 98.56 82 LEU A C 1
ATOM 652 O O . LEU A 1 82 ? 0.487 5.784 9.461 1.00 98.56 82 LEU A O 1
ATOM 656 N N . LEU A 1 83 ? 2.007 4.166 9.119 1.00 98.50 83 LEU A N 1
ATOM 657 C CA . LEU A 1 83 ? 1.484 3.265 10.149 1.00 98.50 83 LEU A CA 1
ATOM 658 C C . LEU A 1 83 ? 1.612 3.859 11.558 1.00 98.50 83 LEU A C 1
ATOM 660 O O . LEU A 1 83 ? 0.672 3.753 12.344 1.00 98.50 83 LEU A O 1
ATOM 664 N N . ILE A 1 84 ? 2.723 4.537 11.864 1.00 98.19 84 ILE A N 1
ATOM 665 C CA . ILE A 1 84 ? 2.932 5.216 13.155 1.00 98.19 84 ILE A CA 1
ATOM 666 C C . ILE A 1 84 ? 1.915 6.345 13.353 1.00 98.19 84 ILE A C 1
ATOM 668 O O . ILE A 1 84 ? 1.374 6.505 14.451 1.00 98.19 84 ILE A O 1
ATOM 672 N N . LYS A 1 85 ? 1.650 7.124 12.296 1.00 98.06 85 LYS A N 1
ATOM 673 C CA . LYS A 1 85 ? 0.707 8.246 12.339 1.00 98.06 85 LYS A CA 1
ATOM 674 C C . LYS A 1 85 ? -0.739 7.771 12.450 1.00 98.06 85 LYS A C 1
ATOM 676 O O . LYS A 1 85 ? -1.490 8.278 13.276 1.00 98.06 85 LYS A O 1
ATOM 681 N N . GLU A 1 86 ? -1.133 6.825 11.604 1.00 98.00 86 GLU A N 1
ATOM 682 C CA . GLU A 1 86 ? -2.531 6.410 11.473 1.00 98.00 86 GLU A CA 1
ATOM 683 C C . GLU A 1 86 ? -2.943 5.350 12.502 1.00 98.00 86 GLU A C 1
ATOM 685 O O . GLU A 1 86 ? -4.134 5.220 12.780 1.00 98.00 86 GLU A O 1
ATOM 690 N N . ARG A 1 87 ? -1.978 4.603 13.061 1.00 97.44 87 ARG A N 1
ATOM 691 C CA . ARG A 1 87 ? -2.173 3.520 14.044 1.00 97.44 87 ARG A CA 1
ATOM 692 C C . ARG A 1 87 ? -3.307 2.552 13.661 1.00 97.44 87 ARG A C 1
ATOM 694 O O . ARG A 1 87 ? -4.246 2.365 14.440 1.00 97.44 87 ARG A O 1
ATOM 701 N N . PRO A 1 88 ? -3.274 1.955 12.455 1.00 98.19 88 PRO A N 1
ATOM 702 C CA . PRO A 1 88 ? -4.342 1.072 12.006 1.00 98.19 88 PRO A CA 1
ATOM 703 C C . PRO A 1 88 ? -4.404 -0.219 12.825 1.00 98.19 88 PRO A C 1
ATOM 705 O O . PRO A 1 88 ? -3.404 -0.704 13.348 1.00 98.19 88 PRO A O 1
ATOM 708 N N . ASN A 1 89 ? -5.587 -0.829 12.874 1.00 98.25 89 ASN A N 1
ATOM 709 C CA . ASN A 1 89 ? -5.755 -2.158 1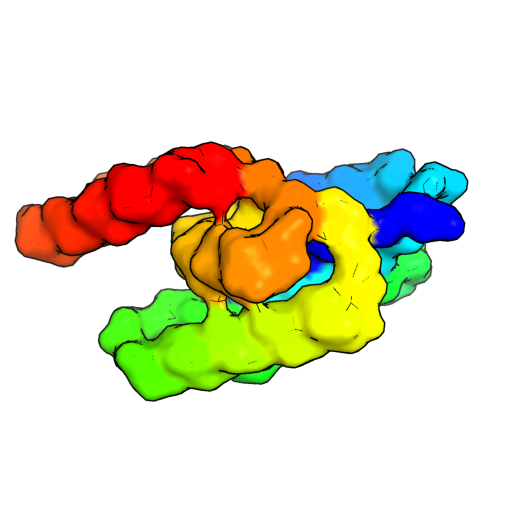3.460 1.00 98.25 89 ASN A CA 1
ATOM 710 C C . ASN A 1 89 ? -5.416 -3.275 12.468 1.00 98.25 89 ASN A C 1
ATOM 712 O O . ASN A 1 89 ? -5.115 -4.387 12.897 1.00 98.25 89 ASN A O 1
ATOM 716 N N . LEU A 1 90 ? -5.511 -2.984 11.168 1.00 98.19 90 LEU A N 1
ATOM 717 C CA . LEU A 1 90 ? -5.263 -3.921 10.082 1.00 98.19 90 LEU A CA 1
ATOM 718 C C . LEU A 1 90 ? -4.564 -3.216 8.916 1.00 98.19 90 LEU A C 1
ATOM 720 O O . LEU A 1 90 ? -5.007 -2.158 8.465 1.00 98.19 90 LEU A O 1
ATOM 724 N N . LEU A 1 91 ? -3.511 -3.846 8.412 1.00 98.56 91 LEU A N 1
ATOM 725 C CA . LEU A 1 91 ? -2.817 -3.491 7.187 1.00 98.56 91 LEU A CA 1
ATOM 726 C C . LEU A 1 91 ? -3.071 -4.578 6.140 1.00 98.56 91 LEU A C 1
ATOM 728 O O . LEU A 1 91 ? -2.581 -5.697 6.268 1.00 98.56 91 LEU A O 1
ATOM 732 N N . HIS A 1 92 ? -3.834 -4.249 5.103 1.00 98.31 92 HIS A N 1
ATOM 733 C CA . HIS A 1 92 ? -4.156 -5.161 4.011 1.00 98.31 92 HIS A CA 1
ATOM 734 C C . HIS A 1 92 ? -3.317 -4.816 2.778 1.00 98.31 92 HIS A C 1
ATOM 736 O O . HIS A 1 92 ? -3.445 -3.756 2.169 1.00 98.31 92 HIS A O 1
ATOM 742 N N . LEU A 1 93 ? -2.405 -5.708 2.426 1.00 98.00 93 LEU A N 1
ATOM 743 C CA . LEU A 1 93 ? -1.418 -5.520 1.378 1.00 98.00 93 LEU A CA 1
ATOM 744 C C . LEU A 1 93 ? -1.858 -6.210 0.085 1.00 98.00 93 LEU A C 1
ATOM 746 O O . LEU A 1 93 ? -2.299 -7.359 0.088 1.00 98.00 93 LEU A O 1
ATOM 750 N N . HIS A 1 94 ? -1.683 -5.513 -1.032 1.00 95.56 94 HIS A N 1
ATOM 751 C CA . HIS A 1 94 ? -2.001 -5.977 -2.379 1.00 95.56 94 HIS A CA 1
ATOM 752 C C . HIS A 1 94 ? -0.784 -5.728 -3.273 1.00 95.56 94 HIS A C 1
ATOM 754 O O . HIS A 1 94 ? -0.220 -4.640 -3.220 1.00 95.56 94 HIS A O 1
ATOM 760 N N . SER A 1 95 ? -0.407 -6.683 -4.135 1.00 90.00 95 SER A N 1
ATOM 761 C CA . SER A 1 95 ? 0.811 -6.693 -4.990 1.00 90.00 95 SER A CA 1
ATOM 762 C C . SER A 1 95 ? 2.130 -7.017 -4.268 1.00 90.00 95 SER A C 1
ATOM 764 O O . SER A 1 95 ? 2.264 -6.806 -3.068 1.00 90.00 95 SER A O 1
ATOM 766 N N . SER A 1 96 ? 3.120 -7.564 -4.983 1.00 89.12 96 SER A N 1
ATOM 767 C CA . SER A 1 96 ? 4.350 -8.110 -4.377 1.00 89.12 96 SER A CA 1
ATOM 768 C C . SER A 1 96 ? 5.219 -7.063 -3.675 1.00 89.12 96 SER A C 1
ATOM 770 O O . SER A 1 96 ? 5.724 -7.323 -2.587 1.00 89.12 96 SER A O 1
ATOM 772 N N . LYS A 1 97 ? 5.373 -5.861 -4.249 1.00 91.19 97 LYS A N 1
ATOM 773 C CA . LYS A 1 97 ? 6.234 -4.810 -3.678 1.00 91.19 97 LYS A CA 1
ATOM 774 C C . LYS A 1 97 ? 5.625 -4.198 -2.413 1.00 91.19 97 LYS A C 1
ATOM 776 O O . LYS A 1 97 ? 6.304 -4.125 -1.391 1.00 91.19 97 LYS A O 1
ATOM 781 N N . ALA A 1 98 ? 4.344 -3.824 -2.452 1.00 93.94 98 ALA A N 1
ATOM 782 C CA . ALA A 1 98 ? 3.612 -3.407 -1.256 1.00 93.94 98 ALA A CA 1
ATOM 783 C C . ALA A 1 98 ? 3.527 -4.545 -0.231 1.00 93.94 98 ALA A C 1
ATOM 785 O O . ALA A 1 98 ? 3.671 -4.300 0.960 1.00 93.94 98 ALA A O 1
ATOM 786 N N . GLY A 1 99 ? 3.376 -5.788 -0.693 1.00 93.56 99 GLY A N 1
ATOM 787 C CA . GLY A 1 99 ? 3.447 -6.983 0.138 1.00 93.56 99 GLY A CA 1
ATOM 788 C C . GLY A 1 99 ? 4.758 -7.074 0.913 1.00 93.56 99 GLY A C 1
ATOM 789 O O . GLY A 1 99 ? 4.730 -7.270 2.119 1.00 93.56 99 GLY A O 1
ATOM 790 N N . PHE A 1 100 ? 5.904 -6.905 0.256 1.00 93.25 100 PHE A N 1
ATOM 791 C CA . PHE A 1 100 ? 7.209 -6.973 0.915 1.00 93.25 100 PHE A CA 1
ATOM 792 C C . PHE A 1 100 ? 7.440 -5.802 1.885 1.00 93.25 100 PHE A C 1
ATOM 794 O O . PHE A 1 100 ? 7.599 -6.020 3.087 1.00 93.25 100 PHE A O 1
ATOM 801 N N . LEU A 1 101 ? 7.407 -4.560 1.386 1.00 95.88 101 LEU A N 1
ATOM 802 C CA . LEU A 1 101 ? 7.718 -3.371 2.194 1.00 95.88 101 LEU A CA 1
ATOM 803 C C . LEU A 1 101 ? 6.674 -3.136 3.292 1.00 95.88 101 LEU A C 1
ATOM 805 O O . LEU A 1 101 ? 7.015 -2.807 4.427 1.00 95.88 101 LEU A O 1
ATOM 809 N N . GLY A 1 102 ? 5.400 -3.352 2.968 1.00 96.88 102 GLY A N 1
ATOM 810 C CA . GLY A 1 102 ? 4.302 -3.224 3.913 1.00 96.88 102 GLY A CA 1
ATOM 811 C C . GLY A 1 102 ? 4.345 -4.271 5.019 1.00 96.88 102 GLY A C 1
ATOM 812 O O . GLY A 1 102 ? 4.081 -3.922 6.165 1.00 96.88 102 GLY A O 1
ATOM 813 N N . SER A 1 103 ? 4.735 -5.519 4.725 1.00 96.88 103 SER A N 1
ATOM 814 C CA . SER A 1 103 ? 4.834 -6.550 5.772 1.00 96.88 103 SER A CA 1
ATOM 815 C C . SER A 1 103 ? 5.954 -6.225 6.753 1.00 96.88 103 SER A C 1
ATOM 817 O O . SER A 1 103 ? 5.781 -6.364 7.962 1.00 96.88 103 SER A O 1
ATOM 819 N N . LEU A 1 104 ? 7.087 -5.726 6.246 1.00 96.38 104 LEU A N 1
ATOM 820 C CA . LEU A 1 104 ? 8.189 -5.283 7.094 1.00 96.38 104 LEU A CA 1
ATOM 821 C C . LEU A 1 104 ? 7.763 -4.114 7.995 1.00 96.38 104 LEU A C 1
ATOM 823 O O . LEU A 1 104 ? 7.955 -4.177 9.207 1.00 96.38 104 LEU A O 1
ATOM 827 N N . ALA A 1 105 ? 7.116 -3.087 7.434 1.00 97.62 105 ALA A N 1
ATOM 828 C CA . ALA A 1 105 ? 6.605 -1.957 8.212 1.00 97.62 105 ALA A CA 1
ATOM 829 C C . ALA A 1 105 ? 5.533 -2.376 9.237 1.00 97.62 105 ALA A C 1
ATOM 831 O O . ALA A 1 105 ? 5.553 -1.916 10.379 1.00 97.62 105 ALA A O 1
ATOM 832 N N . GLY A 1 106 ? 4.613 -3.267 8.855 1.00 96.75 106 GLY A N 1
ATOM 833 C CA . GLY A 1 106 ? 3.577 -3.793 9.744 1.00 96.75 106 GLY A CA 1
ATOM 834 C C . GLY A 1 106 ? 4.169 -4.560 10.924 1.00 96.75 106 GLY A C 1
ATOM 835 O O . GLY A 1 106 ? 3.791 -4.314 12.067 1.00 96.75 106 GLY A O 1
ATOM 836 N N . ARG A 1 107 ? 5.181 -5.402 10.674 1.00 96.00 107 ARG A N 1
ATOM 837 C CA . ARG A 1 107 ? 5.894 -6.142 11.724 1.00 96.00 107 ARG A CA 1
ATOM 838 C C . ARG A 1 107 ? 6.625 -5.206 12.685 1.00 96.00 107 ARG A C 1
ATOM 840 O O . ARG A 1 107 ? 6.530 -5.399 13.892 1.00 96.00 107 ARG A O 1
ATOM 847 N N . LEU A 1 108 ? 7.304 -4.178 12.170 1.00 96.94 108 LEU A N 1
ATOM 848 C CA . LEU A 1 108 ? 7.998 -3.176 12.994 1.00 96.94 108 LEU A CA 1
ATOM 849 C C . LEU A 1 108 ? 7.043 -2.335 13.855 1.00 96.94 108 LEU A C 1
ATOM 851 O O . LEU A 1 108 ? 7.456 -1.803 14.880 1.00 96.94 108 LEU A O 1
ATOM 855 N N . THR A 1 109 ? 5.777 -2.215 13.453 1.00 97.12 109 THR A N 1
ATOM 856 C CA . THR A 1 109 ? 4.754 -1.434 14.173 1.00 97.12 109 THR A CA 1
ATOM 857 C C . THR A 1 109 ? 3.783 -2.290 14.985 1.00 97.12 109 THR A C 1
ATOM 859 O O . THR A 1 109 ? 2.920 -1.741 15.666 1.00 97.12 109 THR A O 1
ATOM 862 N N . GLY A 1 110 ? 3.902 -3.621 14.931 1.00 96.38 110 GLY A N 1
ATOM 863 C CA . GLY A 1 110 ? 2.984 -4.550 15.597 1.00 96.38 110 GLY A CA 1
ATOM 864 C C . GLY A 1 110 ? 1.557 -4.545 15.027 1.00 96.38 110 GLY A C 1
ATOM 865 O O . GLY A 1 110 ? 0.627 -5.010 15.686 1.00 96.38 110 GLY A O 1
ATOM 866 N N . VAL A 1 111 ? 1.360 -4.008 13.819 1.00 97.50 111 VAL A N 1
ATOM 867 C CA . VAL A 1 111 ? 0.054 -3.962 13.146 1.00 97.50 111 VAL A CA 1
ATOM 868 C C . VAL A 1 111 ? -0.272 -5.342 12.573 1.00 97.50 111 VAL A C 1
ATOM 870 O O . VAL A 1 111 ? 0.601 -6.013 12.028 1.00 97.50 111 VAL A O 1
ATOM 873 N N . LYS A 1 112 ? -1.539 -5.771 12.655 1.00 97.25 112 LYS A N 1
ATOM 874 C CA . LYS A 1 112 ? -1.986 -7.028 12.032 1.00 97.25 112 LYS A CA 1
ATOM 875 C C . LYS A 1 112 ? -1.941 -6.906 10.513 1.00 97.25 112 LYS A C 1
ATOM 877 O O . LYS A 1 112 ? -2.438 -5.920 9.971 1.00 97.25 112 LYS A O 1
ATOM 882 N N . ILE A 1 113 ? -1.397 -7.908 9.835 1.00 97.62 113 ILE A N 1
ATOM 883 C CA . ILE A 1 113 ? -1.179 -7.886 8.386 1.00 97.62 113 ILE A CA 1
ATOM 884 C C . ILE A 1 113 ? -2.081 -8.929 7.727 1.00 97.62 113 ILE A C 1
ATOM 886 O O . ILE A 1 113 ? -2.261 -10.018 8.259 1.00 97.62 113 ILE A O 1
ATOM 890 N N . VAL A 1 114 ? -2.650 -8.580 6.576 1.00 96.62 114 VAL A N 1
ATOM 891 C CA . VAL A 1 114 ? -3.279 -9.516 5.637 1.00 96.62 114 VAL A CA 1
ATOM 892 C C . VAL A 1 114 ? -2.698 -9.231 4.262 1.00 96.62 114 VAL A C 1
ATOM 894 O O . VAL A 1 114 ? -2.615 -8.074 3.854 1.00 96.62 114 VAL A O 1
ATOM 897 N N . TYR A 1 115 ? -2.304 -10.263 3.526 1.00 94.69 115 TYR A N 1
ATOM 898 C CA . TYR A 1 115 ? -1.803 -10.119 2.163 1.00 94.69 115 TYR A CA 1
ATOM 899 C C . TYR A 1 115 ? -2.709 -10.847 1.174 1.00 94.69 115 TYR A C 1
ATOM 901 O O . TYR A 1 115 ? -3.020 -12.021 1.357 1.00 94.69 115 TYR A O 1
ATOM 909 N N . THR A 1 116 ? -3.116 -10.164 0.104 1.00 91.19 116 THR A N 1
ATOM 910 C CA . THR A 1 116 ? -3.836 -10.792 -1.010 1.00 91.19 116 THR A CA 1
ATOM 911 C C . THR A 1 116 ? -2.966 -10.809 -2.257 1.00 91.19 116 THR A C 1
ATOM 913 O O . THR A 1 116 ? -2.518 -9.769 -2.753 1.00 91.19 116 THR A O 1
ATOM 916 N N . VAL A 1 117 ? -2.761 -12.016 -2.782 1.00 85.56 117 VAL A N 1
ATOM 917 C CA . VAL A 1 117 ? -2.039 -12.268 -4.029 1.00 85.56 117 VAL A CA 1
ATOM 918 C C . VAL A 1 117 ? -2.979 -12.012 -5.207 1.00 85.56 117 VAL A C 1
ATOM 920 O O . VAL A 1 117 ? -4.078 -12.556 -5.259 1.00 85.56 117 VAL A O 1
ATOM 923 N N . HIS A 1 118 ? -2.545 -11.188 -6.161 1.00 80.19 118 HIS A N 1
ATOM 924 C CA . HIS A 1 118 ? -3.311 -10.842 -7.365 1.00 80.19 118 HIS A CA 1
ATOM 925 C C . HIS A 1 118 ? -2.584 -11.365 -8.606 1.00 80.19 118 HIS A C 1
ATOM 927 O O . HIS A 1 118 ? -1.888 -10.596 -9.261 1.00 80.19 118 HIS A O 1
ATOM 933 N N . GLY A 1 119 ? -2.729 -12.666 -8.895 1.00 60.88 119 GLY A N 1
ATOM 934 C CA . GLY A 1 119 ? -2.158 -13.328 -10.080 1.00 60.88 119 GLY A CA 1
ATOM 935 C C . GLY A 1 119 ? -0.624 -13.410 -10.094 1.00 60.88 119 GLY A C 1
ATOM 936 O O . GLY A 1 119 ? 0.077 -12.587 -9.510 1.00 60.88 119 GLY A O 1
ATOM 937 N N . ALA A 1 120 ? -0.074 -14.446 -10.727 1.00 52.00 120 ALA A N 1
ATOM 938 C CA . ALA A 1 120 ? 1.348 -14.762 -10.649 1.00 52.00 120 ALA A CA 1
ATOM 939 C C . ALA A 1 120 ? 2.223 -13.727 -11.384 1.00 52.00 120 ALA A C 1
ATOM 941 O O . ALA A 1 120 ? 2.379 -13.761 -12.600 1.00 52.00 120 ALA A O 1
ATOM 942 N N . VAL A 1 121 ? 2.928 -12.881 -10.626 1.00 48.81 121 VAL A N 1
ATOM 943 C CA . VAL A 1 121 ? 4.087 -12.103 -11.122 1.00 48.81 121 VAL A CA 1
ATOM 944 C C . VAL A 1 121 ? 5.209 -13.032 -11.639 1.00 48.81 121 VAL A C 1
ATOM 946 O O . VAL A 1 121 ? 6.147 -12.588 -12.292 1.00 48.81 121 VAL A O 1
ATOM 949 N N . PHE A 1 122 ? 5.099 -14.342 -11.406 1.00 48.22 122 PHE A N 1
ATOM 950 C CA . PHE A 1 122 ? 6.058 -15.362 -11.826 1.00 48.22 122 PHE A CA 1
ATOM 951 C C . PHE A 1 122 ? 5.983 -15.778 -13.302 1.00 48.22 122 PHE A C 1
ATOM 953 O O . PHE A 1 122 ? 6.846 -16.544 -13.726 1.00 48.22 122 PHE A O 1
ATOM 960 N N . GLU A 1 123 ? 5.015 -15.275 -14.076 1.00 44.31 123 GLU A N 1
ATOM 961 C CA . GLU A 1 123 ? 4.916 -15.537 -15.525 1.00 44.31 123 GLU A CA 1
ATOM 962 C C . GLU A 1 123 ? 5.563 -14.464 -16.410 1.00 44.31 123 GLU A C 1
ATOM 964 O O . GLU A 1 123 ? 5.687 -14.654 -17.618 1.00 44.31 123 GLU A O 1
ATOM 969 N N . ALA A 1 124 ? 6.034 -13.348 -15.846 1.00 44.25 124 ALA A N 1
ATOM 970 C CA . ALA A 1 124 ? 6.878 -12.439 -16.614 1.00 44.25 124 ALA A CA 1
ATOM 971 C C . ALA A 1 124 ? 8.259 -13.082 -16.809 1.00 44.25 124 ALA A C 1
ATOM 973 O O . ALA A 1 124 ? 8.808 -13.652 -15.866 1.00 44.25 124 ALA A O 1
ATOM 974 N N . SER A 1 125 ? 8.806 -12.984 -18.024 1.00 43.78 125 SER A N 1
ATOM 975 C CA . SER A 1 125 ? 10.085 -13.541 -18.495 1.00 43.78 125 SER A CA 1
ATOM 976 C C . SER A 1 125 ? 11.302 -13.035 -17.705 1.00 43.78 125 SER A C 1
ATOM 978 O O . SER A 1 125 ? 12.166 -12.327 -18.217 1.00 43.78 125 SER A O 1
ATOM 980 N N . PHE A 1 126 ? 11.378 -13.361 -16.422 1.00 52.56 126 PHE A N 1
ATOM 981 C CA . PHE A 1 126 ? 12.503 -13.060 -15.562 1.00 52.56 126 PHE A CA 1
ATOM 982 C C . PHE A 1 126 ? 13.614 -14.078 -15.813 1.00 52.56 126 PHE A C 1
ATOM 984 O O . PHE A 1 126 ? 13.365 -15.279 -15.952 1.00 52.56 126 PHE A O 1
ATOM 991 N N . SER A 1 127 ? 14.867 -13.617 -15.812 1.00 57.84 127 SER A N 1
ATOM 992 C CA . SER A 1 127 ? 16.010 -14.532 -15.770 1.00 57.84 127 SER A CA 1
ATOM 993 C C . SER A 1 127 ? 15.885 -15.476 -14.558 1.00 57.84 127 SER A C 1
ATOM 995 O O . SER A 1 127 ? 15.331 -15.103 -13.516 1.00 57.84 127 SER A O 1
ATOM 997 N N . ARG A 1 128 ? 16.410 -16.707 -14.661 1.00 57.66 128 ARG A N 1
ATOM 998 C CA . ARG A 1 128 ? 16.305 -17.729 -13.593 1.00 57.66 128 ARG A CA 1
ATOM 999 C C . ARG A 1 128 ? 16.787 -17.218 -12.222 1.00 57.66 128 ARG A C 1
ATOM 1001 O O . ARG A 1 128 ? 16.251 -17.630 -11.194 1.00 57.66 128 ARG A O 1
ATOM 1008 N N . LEU A 1 129 ? 17.761 -16.306 -12.214 1.00 58.34 129 LEU A N 1
ATOM 1009 C CA . LEU A 1 129 ? 18.313 -15.665 -11.016 1.00 58.34 129 LEU A CA 1
ATOM 1010 C C . LEU A 1 129 ? 17.326 -14.687 -10.375 1.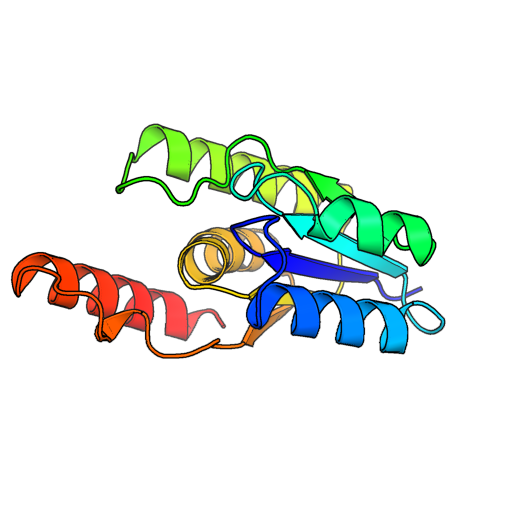00 58.34 129 LEU A C 1
ATOM 1012 O O . LEU A 1 129 ? 17.066 -14.771 -9.176 1.00 58.34 129 LEU A O 1
ATOM 1016 N N . THR A 1 130 ? 16.724 -13.805 -11.174 1.00 60.16 130 THR A N 1
ATOM 1017 C CA . THR A 1 130 ? 15.749 -12.824 -10.683 1.00 60.16 130 THR A CA 1
ATOM 1018 C C . THR A 1 130 ? 14.526 -13.526 -10.087 1.00 60.16 130 THR A C 1
ATOM 1020 O O . THR A 1 130 ? 14.059 -13.147 -9.016 1.00 60.16 130 THR A O 1
ATOM 1023 N N . ARG A 1 131 ? 14.062 -14.618 -10.711 1.00 64.31 131 ARG A N 1
ATOM 1024 C CA . ARG A 1 131 ? 12.964 -15.440 -10.178 1.00 64.31 131 ARG A CA 1
ATOM 1025 C C . ARG A 1 131 ? 13.304 -16.066 -8.820 1.00 64.31 131 ARG A C 1
ATOM 1027 O O . ARG A 1 131 ? 12.486 -15.983 -7.910 1.00 64.31 131 ARG A O 1
ATOM 1034 N N . LYS A 1 132 ? 14.497 -16.655 -8.652 1.00 64.38 132 LYS A N 1
ATOM 1035 C CA . LYS A 1 132 ? 14.936 -17.205 -7.351 1.00 64.38 132 LYS A CA 1
ATOM 1036 C C . LYS A 1 132 ? 15.002 -16.133 -6.264 1.00 64.38 132 LYS A C 1
ATOM 1038 O O . LYS A 1 132 ? 14.582 -16.393 -5.142 1.00 64.38 132 LYS A O 1
ATOM 1043 N N . PHE A 1 133 ? 15.488 -14.940 -6.598 1.00 70.75 133 PHE A N 1
ATOM 1044 C CA . PHE A 1 133 ? 15.541 -13.821 -5.659 1.00 70.75 133 PHE A CA 1
ATOM 1045 C C . PHE A 1 133 ? 14.140 -13.380 -5.213 1.00 70.75 133 PHE A C 1
ATOM 1047 O O . PHE A 1 133 ? 13.890 -13.258 -4.017 1.00 70.75 133 PHE A O 1
ATOM 1054 N N . PHE A 1 134 ? 13.198 -13.229 -6.151 1.00 67.56 134 PHE A N 1
ATOM 1055 C CA . PHE A 1 134 ? 11.808 -12.910 -5.814 1.00 67.56 134 PHE A CA 1
ATOM 1056 C C . PHE A 1 134 ? 11.137 -14.004 -4.976 1.00 67.56 134 PHE A C 1
ATOM 1058 O O . PHE A 1 134 ? 10.457 -13.668 -4.013 1.00 67.56 134 P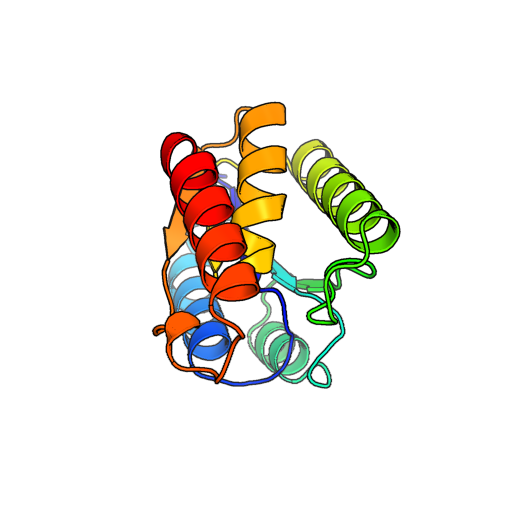HE A O 1
ATOM 1065 N N . LEU A 1 135 ? 11.375 -15.286 -5.279 1.00 68.69 135 LEU A N 1
ATOM 1066 C CA . LEU A 1 135 ? 10.866 -16.406 -4.474 1.00 68.69 135 LEU A CA 1
ATOM 1067 C C . LEU A 1 135 ? 11.449 -16.414 -3.057 1.00 68.69 135 LEU A C 1
ATOM 1069 O O . LEU A 1 135 ? 10.732 -16.679 -2.098 1.00 68.69 135 LEU A O 1
ATOM 1073 N N . TYR A 1 136 ? 12.737 -16.101 -2.903 1.00 72.94 136 TYR A N 1
ATOM 1074 C CA . TYR A 1 13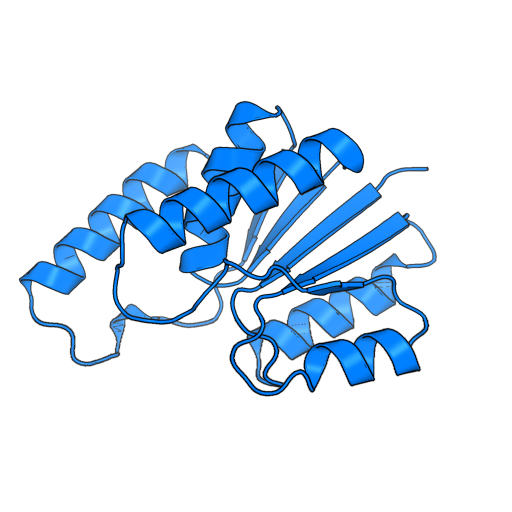6 ? 13.361 -16.002 -1.586 1.00 72.94 136 TYR A CA 1
ATOM 1075 C C . TYR A 1 136 ? 12.777 -14.846 -0.771 1.00 72.94 136 TYR A C 1
ATOM 1077 O O . TYR A 1 136 ? 12.421 -15.029 0.390 1.00 72.94 136 TYR A O 1
ATOM 1085 N N . LEU A 1 137 ? 12.623 -13.669 -1.387 1.00 73.38 137 LEU A N 1
ATOM 1086 C CA . LEU A 1 137 ? 11.981 -12.525 -0.739 1.00 73.38 137 LEU A CA 1
ATOM 1087 C C . LEU A 1 137 ? 10.522 -12.815 -0.387 1.00 73.38 137 LEU A C 1
ATOM 1089 O O . LEU A 1 137 ? 10.056 -12.407 0.677 1.00 73.38 137 LEU A O 1
ATOM 1093 N N . GLU A 1 138 ? 9.804 -13.530 -1.252 1.00 69.19 138 GLU A N 1
ATOM 1094 C CA . GLU A 1 138 ? 8.436 -13.944 -0.975 1.00 69.19 138 GLU A CA 1
ATOM 1095 C C . GLU A 1 138 ? 8.385 -14.909 0.210 1.00 69.19 138 GLU A C 1
ATOM 1097 O O . GLU A 1 138 ? 7.698 -14.586 1.174 1.00 69.19 138 GLU A O 1
ATOM 1102 N N . ASN A 1 139 ? 9.177 -15.986 0.210 1.00 70.69 139 ASN A N 1
ATOM 1103 C CA . ASN A 1 139 ? 9.263 -16.943 1.321 1.00 70.69 139 ASN A CA 1
ATOM 1104 C C . ASN A 1 139 ? 9.682 -16.285 2.639 1.00 70.69 139 ASN A C 1
ATOM 1106 O O . ASN A 1 139 ? 9.094 -16.558 3.681 1.00 70.69 139 ASN A O 1
ATOM 1110 N N . PHE A 1 140 ? 10.667 -15.387 2.603 1.00 70.81 140 PHE A N 1
ATOM 1111 C CA . PHE A 1 140 ? 11.078 -14.638 3.787 1.00 70.81 140 PHE A CA 1
ATOM 1112 C C . PHE A 1 140 ? 9.933 -13.766 4.305 1.00 70.81 140 PHE A C 1
ATOM 1114 O O . PHE A 1 140 ? 9.627 -13.767 5.494 1.00 70.81 140 PHE A O 1
ATOM 1121 N N . SER A 1 141 ? 9.261 -13.049 3.400 1.00 68.25 141 SER A N 1
ATOM 1122 C CA . SER A 1 141 ? 8.138 -12.197 3.778 1.00 68.25 141 SER A CA 1
ATOM 1123 C C . SER A 1 141 ? 6.890 -12.982 4.186 1.00 68.25 141 SER A C 1
ATOM 1125 O O . SER A 1 141 ? 6.085 -12.441 4.932 1.00 68.25 141 SER A O 1
ATOM 1127 N N . ALA A 1 142 ? 6.725 -14.230 3.738 1.00 67.25 142 ALA A N 1
ATOM 1128 C CA . ALA A 1 142 ? 5.586 -15.088 4.064 1.00 67.25 142 ALA A CA 1
ATOM 1129 C C . ALA A 1 142 ? 5.505 -15.416 5.559 1.00 67.25 142 ALA A C 1
ATOM 1131 O O . ALA A 1 142 ? 4.418 -15.592 6.084 1.00 67.25 142 ALA A O 1
ATOM 1132 N N . TYR A 1 143 ? 6.628 -15.410 6.281 1.00 63.72 143 TYR A N 1
ATOM 1133 C CA . TYR A 1 143 ? 6.617 -15.605 7.734 1.00 63.72 143 TYR A CA 1
ATOM 1134 C C . TYR A 1 143 ? 5.950 -14.442 8.500 1.00 63.72 143 TYR A C 1
ATOM 1136 O O . TYR A 1 143 ? 5.744 -14.512 9.711 1.00 63.72 143 TYR A O 1
ATOM 1144 N N . PHE A 1 144 ? 5.662 -13.331 7.817 1.00 53.19 144 PHE A N 1
ATOM 1145 C CA . PHE A 1 144 ? 5.203 -12.084 8.426 1.00 53.19 144 PHE A CA 1
ATOM 1146 C C . PHE A 1 144 ? 3.793 -11.663 8.001 1.00 53.19 144 PHE A C 1
ATOM 1148 O O . PHE A 1 144 ? 3.345 -10.603 8.437 1.00 53.19 144 PHE A O 1
ATOM 1155 N N . LYS A 1 145 ? 3.116 -12.437 7.150 1.00 48.78 145 LYS A N 1
ATOM 1156 C CA . LYS A 1 145 ? 1.793 -12.114 6.596 1.00 48.78 145 LYS A CA 1
ATOM 1157 C C . LYS A 1 145 ? 0.900 -13.337 6.541 1.00 48.78 145 LYS A C 1
ATOM 1159 O O . LYS A 1 145 ? 1.435 -14.435 6.298 1.00 48.78 145 LYS A O 1
#

Sequence (145 aa):
MRKIIYIVTQSEFGGAQKNVLDLAIAFKNRYDVLVAAGPDGGGKLFKRLADNKINWRQLKWLRRSAANPFIDFMGLVEILSLLIKERPNLLHLHSSKAGFLGSLAGRLTGVKIVYTVHGAVFEASFSRLTRKFFLYLENFSAYFK

Secondary structure (DSSP, 8-state):
--EEEEEES--S-SHHHHHHHHHHHHHTTTSEEEEEE-STTTTHHHHHHHHTT-EEEE-TT---SS--HHHHHHHHHHHHHHHHHH--SEEEEESHHHHHHHHHHHHHHT-EEEEE--S-GGGS---HHHHHHHHHHHHHHHTT-

Foldseek 3Di:
DAEEEEEDLAQADDDQLVVVLVVQLVCVVPHQYEYEYEDHHPNNSVVSCVVSVHHYYYQDLSHPDDDDPVSLVSSLVSLLVVCVVVVHQEYEYEDLSSLLSVLVSCVVSVHHYHYDYDDDPLPPPDDPVVSVVSVVSCVVSVVRD

pLDDT: mean 88.61, std 15.21, range [43.78, 98.75]

Mean predicted aligned error: 6.87 Å